Protein AF-A0A3D4FKA0-F1 (afdb_monomer_lite)

pLDDT: mean 74.65, std 8.39, range [54.56, 85.81]

Foldseek 3Di:
DVQLVVLQVVLVVVLVVVLCVPLVVVQVVCCVVPVDDDPVVSVLVSVVSSLVSSLVSNVPRVPDPDPCPPVPDPPPDDPDDPDPPVLVVVLCVVQVDDVPDPVSVVVSCVDPSNVVVVVVCVSCVVVVVSD

Structure (mmCIF, N/CA/C/O backbone):
data_AF-A0A3D4FKA0-F1
#
_entry.id   AF-A0A3D4FKA0-F1
#
loop_
_atom_site.group_PDB
_atom_site.id
_atom_site.type_symbol
_atom_site.label_atom_id
_atom_site.label_alt_id
_atom_site.label_comp_id
_atom_site.label_asym_id
_atom_site.label_entity_id
_atom_site.label_seq_id
_atom_site.pdbx_PDB_ins_code
_atom_site.Cartn_x
_atom_site.Cartn_y
_atom_site.Cartn_z
_atom_site.occupancy
_atom_site.B_iso_or_equiv
_atom_site.auth_seq_id
_atom_site.auth_comp_id
_atom_site.auth_asym_id
_atom_site.auth_atom_id
_atom_site.pdbx_PDB_model_num
ATOM 1 N N . MET A 1 1 ? 1.044 14.674 -13.173 1.00 54.56 1 MET A N 1
ATOM 2 C CA . MET A 1 1 ? 1.222 14.788 -11.704 1.00 54.56 1 MET A CA 1
ATOM 3 C C . MET A 1 1 ? -0.098 14.923 -10.934 1.00 54.56 1 MET A C 1
ATOM 5 O O . MET A 1 1 ? -0.142 14.476 -9.798 1.00 54.56 1 MET A O 1
ATOM 9 N N . SER A 1 2 ? -1.179 15.455 -11.520 1.00 62.56 2 SER A N 1
ATOM 10 C CA . SER A 1 2 ? -2.486 15.622 -10.849 1.00 62.56 2 SER A CA 1
ATOM 11 C C . SER A 1 2 ? -3.182 14.313 -10.440 1.00 62.56 2 SER A C 1
ATOM 13 O O . SER A 1 2 ? -3.781 14.257 -9.373 1.00 62.56 2 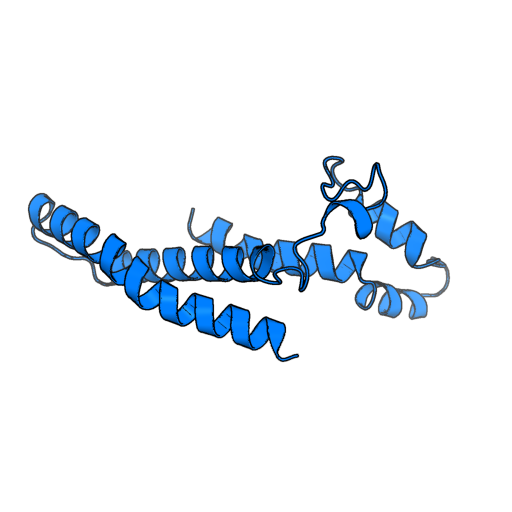SER A O 1
ATOM 15 N N . VAL A 1 3 ? -3.065 13.251 -11.245 1.00 68.44 3 VAL A N 1
ATOM 16 C CA . VAL A 1 3 ? -3.764 11.966 -11.017 1.00 68.44 3 VAL A CA 1
ATOM 17 C C . VAL A 1 3 ? -3.352 11.301 -9.697 1.00 68.44 3 VAL A C 1
ATOM 19 O O . VAL A 1 3 ? -4.197 10.816 -8.945 1.00 68.44 3 VAL A O 1
ATOM 22 N N . TYR A 1 4 ? -2.059 11.339 -9.362 1.00 69.88 4 TYR A N 1
ATOM 23 C CA . TYR A 1 4 ? -1.562 10.790 -8.098 1.00 69.88 4 TYR A CA 1
ATOM 24 C C . TYR A 1 4 ? -2.009 11.627 -6.900 1.00 69.88 4 TYR A C 1
ATOM 26 O O . TYR A 1 4 ? -2.437 11.074 -5.893 1.00 69.88 4 TYR A O 1
ATOM 34 N N . PHE A 1 5 ? -1.987 12.957 -7.021 1.00 75.00 5 PHE A N 1
ATOM 35 C CA . PHE A 1 5 ? -2.461 13.850 -5.962 1.00 75.00 5 PHE A CA 1
ATOM 36 C C . PHE A 1 5 ? -3.953 13.639 -5.667 1.00 75.00 5 PHE A C 1
ATOM 38 O O . PHE A 1 5 ? -4.355 13.550 -4.509 1.00 75.00 5 PHE A O 1
ATOM 45 N N . GLN A 1 6 ? -4.763 13.468 -6.713 1.00 76.69 6 GLN A N 1
ATOM 46 C CA . GLN A 1 6 ? -6.182 13.146 -6.590 1.00 76.69 6 GLN A CA 1
ATOM 47 C C . GLN A 1 6 ? -6.406 11.783 -5.917 1.00 76.69 6 GLN A C 1
ATOM 49 O O . GLN A 1 6 ? -7.289 11.658 -5.068 1.00 76.69 6 GLN A O 1
ATOM 54 N N . SER A 1 7 ? -5.581 10.782 -6.231 1.00 77.44 7 SER A N 1
ATOM 55 C CA . SER A 1 7 ? -5.646 9.455 -5.598 1.00 77.44 7 SER A CA 1
ATOM 56 C C . SER A 1 7 ? -5.299 9.512 -4.105 1.00 77.44 7 SER A C 1
ATOM 58 O O . SER A 1 7 ? -5.994 8.924 -3.283 1.00 77.44 7 SER A O 1
ATOM 60 N N . ILE A 1 8 ? -4.276 10.285 -3.726 1.00 75.75 8 ILE A N 1
ATOM 61 C CA . ILE A 1 8 ? -3.894 10.474 -2.317 1.00 75.75 8 ILE A CA 1
ATOM 62 C C . ILE A 1 8 ? -4.990 11.229 -1.552 1.00 75.75 8 ILE A C 1
ATOM 64 O O . ILE A 1 8 ? -5.354 10.839 -0.444 1.00 75.75 8 ILE A O 1
ATOM 68 N N . PHE A 1 9 ? -5.553 12.285 -2.143 1.00 81.31 9 PHE A N 1
ATOM 69 C CA . PHE A 1 9 ? -6.603 13.074 -1.500 1.00 81.31 9 PHE A CA 1
ATOM 70 C C . PHE A 1 9 ? -7.894 12.270 -1.298 1.00 81.31 9 PHE A C 1
ATOM 72 O O . PHE A 1 9 ? -8.489 12.296 -0.221 1.00 81.31 9 PHE A O 1
ATOM 79 N N . THR A 1 10 ? -8.315 11.517 -2.316 1.00 81.56 10 THR A N 1
ATOM 80 C CA . THR A 1 10 ? -9.487 10.632 -2.219 1.00 81.56 10 THR A CA 1
ATOM 81 C C . THR A 1 10 ? -9.266 9.513 -1.203 1.00 81.56 10 THR A C 1
ATOM 83 O O . THR A 1 10 ? -10.170 9.236 -0.410 1.00 81.56 10 THR A O 1
ATOM 86 N N . ALA A 1 11 ? -8.061 8.939 -1.133 1.00 79.25 11 ALA A N 1
ATOM 87 C CA . ALA A 1 11 ? -7.694 7.995 -0.080 1.00 79.25 11 ALA A CA 1
ATOM 88 C C . ALA A 1 11 ? -7.801 8.625 1.316 1.00 79.25 11 ALA A C 1
ATOM 90 O O . ALA A 1 11 ? -8.377 8.022 2.216 1.00 79.25 11 ALA A O 1
ATOM 91 N N . PHE A 1 12 ? -7.320 9.857 1.497 1.00 80.69 12 PHE A N 1
ATOM 92 C CA . PHE A 1 12 ? -7.400 10.561 2.779 1.00 80.69 12 PHE A CA 1
ATOM 93 C C . PHE A 1 12 ? -8.848 10.864 3.200 1.00 80.69 12 PHE A C 1
ATOM 95 O O . PHE A 1 12 ? -9.234 10.608 4.341 1.00 80.69 12 PHE A O 1
ATOM 102 N N . ALA A 1 13 ? -9.678 11.357 2.277 1.00 84.88 13 ALA A N 1
ATOM 103 C CA . ALA A 1 13 ? -11.082 11.662 2.551 1.00 84.88 13 ALA A CA 1
ATOM 104 C C . ALA A 1 13 ? -11.897 10.400 2.886 1.00 84.88 13 ALA A C 1
ATOM 106 O O . ALA A 1 13 ? -12.664 10.382 3.849 1.00 84.88 13 ALA A O 1
ATOM 107 N N . THR A 1 14 ? -11.709 9.322 2.121 1.00 82.06 14 THR A N 1
ATOM 108 C CA . THR A 1 14 ? -12.397 8.043 2.372 1.00 82.06 14 THR A CA 1
ATOM 109 C C . THR A 1 14 ? -11.877 7.349 3.626 1.00 82.06 14 THR A C 1
ATOM 111 O O . THR A 1 14 ? -12.654 6.714 4.341 1.00 82.06 14 THR A O 1
ATOM 114 N N . PHE A 1 15 ? -10.598 7.534 3.953 1.00 81.69 15 PHE A N 1
ATOM 115 C CA . PHE A 1 15 ? -10.016 7.066 5.199 1.00 81.69 15 PHE A CA 1
ATOM 116 C C . PHE A 1 15 ? -10.692 7.671 6.425 1.00 81.69 15 PHE A C 1
ATOM 118 O O . PHE A 1 15 ? -11.031 6.915 7.324 1.00 81.69 15 PHE A O 1
ATOM 125 N N . LEU A 1 16 ? -10.950 8.980 6.470 1.00 81.50 16 LEU A N 1
ATOM 126 C CA . LEU A 1 16 ? -11.647 9.595 7.612 1.00 81.50 16 LEU A CA 1
ATOM 127 C C . LEU A 1 16 ? -12.980 8.891 7.923 1.00 81.50 16 LEU A C 1
ATOM 129 O O . LEU A 1 16 ? -13.289 8.625 9.085 1.00 81.50 16 LEU A O 1
ATOM 133 N N . VAL A 1 17 ? -13.736 8.527 6.884 1.00 84.12 17 VAL A N 1
ATOM 134 C CA . VAL A 1 17 ? -15.022 7.827 7.021 1.00 84.12 17 VAL A CA 1
ATOM 135 C C . VAL A 1 17 ? -14.825 6.369 7.445 1.00 84.12 17 VAL A C 1
ATOM 137 O O . VAL A 1 17 ? -15.427 5.922 8.422 1.00 84.12 17 VAL A O 1
ATOM 140 N N . LEU A 1 18 ? -13.971 5.623 6.739 1.00 80.25 18 LEU A N 1
ATOM 141 C CA . LEU A 1 18 ? -13.737 4.199 7.003 1.00 80.25 18 LEU A CA 1
ATOM 142 C C . LEU A 1 18 ? -13.054 3.962 8.346 1.00 80.25 18 LEU A C 1
ATOM 144 O O . LEU A 1 18 ? -13.392 3.016 9.055 1.00 80.25 18 LEU A O 1
ATOM 148 N N . ALA A 1 19 ? -12.123 4.829 8.722 1.00 76.25 19 ALA A N 1
ATOM 149 C CA . ALA A 1 19 ? -11.457 4.758 10.003 1.00 76.25 19 ALA A CA 1
ATOM 150 C C . ALA A 1 19 ? -12.455 5.007 11.128 1.00 76.25 19 ALA A C 1
ATOM 152 O O . ALA A 1 19 ? -12.472 4.242 12.085 1.00 76.25 19 ALA A O 1
ATOM 153 N N 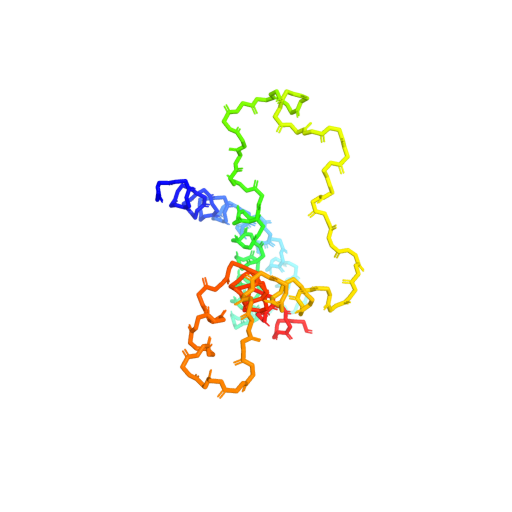. PHE A 1 20 ? -13.357 5.983 11.014 1.00 79.62 20 PHE A N 1
ATOM 154 C CA . PHE A 1 20 ? -14.410 6.132 12.015 1.00 79.62 20 PHE A CA 1
ATOM 155 C C . PHE A 1 20 ? -15.311 4.886 12.069 1.00 79.62 20 PHE A C 1
ATOM 157 O O . PHE A 1 20 ? -15.528 4.325 13.142 1.00 79.62 20 PHE A O 1
ATOM 164 N N . ALA A 1 21 ? -15.745 4.383 10.911 1.00 84.56 21 ALA A N 1
ATOM 165 C CA . ALA A 1 21 ? -16.627 3.221 10.816 1.00 84.56 21 ALA A CA 1
ATOM 166 C C . ALA A 1 21 ? -16.013 1.918 11.364 1.00 84.56 21 ALA A C 1
ATOM 168 O O . ALA A 1 21 ? -16.738 1.115 11.943 1.00 84.56 21 ALA A O 1
ATOM 169 N N . LEU A 1 22 ? -14.703 1.698 11.209 1.00 78.88 22 LEU A N 1
ATOM 170 C CA . LEU A 1 22 ? -14.010 0.487 11.671 1.00 78.88 22 LEU A CA 1
ATOM 171 C C . LEU A 1 22 ? -13.451 0.624 13.092 1.00 78.88 22 LEU A C 1
ATOM 173 O O . LEU A 1 22 ? -13.526 -0.316 13.885 1.00 78.88 22 LEU A O 1
ATOM 177 N N . THR A 1 23 ? -12.910 1.792 13.442 1.00 77.75 23 THR A N 1
ATOM 178 C CA . THR A 1 23 ? -12.241 1.993 14.738 1.00 77.75 23 THR A CA 1
ATOM 179 C C . THR A 1 23 ? -13.257 2.121 15.871 1.00 77.75 23 THR A C 1
ATOM 181 O O . THR A 1 23 ? -13.016 1.606 16.960 1.00 77.75 23 THR A O 1
ATOM 184 N N . VAL A 1 24 ? -14.417 2.746 15.633 1.00 82.19 24 VAL A N 1
ATOM 185 C CA . VAL A 1 24 ? -15.477 2.905 16.647 1.00 82.19 24 VAL A CA 1
ATOM 186 C C . VAL A 1 24 ? -16.016 1.561 17.161 1.00 82.19 24 VAL A C 1
ATOM 188 O O . VAL A 1 24 ? -15.954 1.345 18.372 1.00 82.19 24 VAL A O 1
ATOM 191 N N . PRO A 1 25 ? -16.499 0.621 16.323 1.00 83.12 25 PRO A N 1
ATOM 192 C CA . PRO A 1 25 ? -16.994 -0.663 16.818 1.00 83.12 25 PRO A CA 1
ATOM 193 C C . PRO A 1 25 ? -15.889 -1.491 17.479 1.00 83.12 25 PRO A C 1
ATOM 195 O O . PRO A 1 25 ? -16.146 -2.142 18.493 1.00 83.12 25 PRO A O 1
ATOM 198 N N . PHE A 1 26 ? -14.652 -1.421 16.973 1.00 79.38 26 PHE A N 1
ATOM 199 C CA . PHE A 1 26 ? -13.507 -2.089 17.590 1.00 79.38 26 PHE A CA 1
ATOM 200 C C . PHE A 1 26 ? -13.220 -1.546 18.997 1.00 79.38 26 PHE A C 1
ATOM 202 O O . PHE A 1 26 ? -13.079 -2.319 19.945 1.00 79.38 26 PHE A O 1
ATOM 209 N N . LEU A 1 27 ? -13.199 -0.221 19.162 1.00 79.31 27 LEU A N 1
ATOM 210 C CA . LEU A 1 27 ? -13.019 0.429 20.461 1.00 79.31 27 LEU A CA 1
ATOM 211 C C . LEU A 1 27 ? -14.163 0.112 21.426 1.00 79.31 27 LEU A C 1
ATOM 213 O O . LEU A 1 27 ? -13.900 -0.162 22.595 1.00 79.31 27 LEU A O 1
ATOM 217 N N . ILE A 1 28 ? -15.412 0.094 20.948 1.00 84.25 28 ILE A N 1
ATOM 218 C CA . ILE A 1 28 ? -16.579 -0.285 21.757 1.00 84.25 28 ILE A CA 1
ATOM 219 C C . ILE A 1 28 ? -16.448 -1.733 22.240 1.00 84.25 28 ILE A C 1
ATOM 221 O O . ILE A 1 28 ? -16.662 -2.006 23.422 1.00 84.25 28 ILE A O 1
ATOM 225 N N . TYR A 1 29 ? -16.073 -2.662 21.357 1.00 82.75 29 TYR A N 1
ATOM 226 C CA . TYR A 1 29 ? -15.862 -4.063 21.720 1.00 82.75 29 TYR A CA 1
ATOM 227 C C . TYR A 1 29 ? -14.721 -4.220 22.736 1.00 82.75 29 TYR A C 1
ATOM 229 O O . TYR A 1 29 ? -14.889 -4.883 23.762 1.00 82.75 29 TYR A O 1
ATOM 237 N N . GLN A 1 30 ? -13.584 -3.562 22.490 1.00 80.38 30 GLN A N 1
ATOM 238 C CA . GLN A 1 30 ? -12.423 -3.562 23.381 1.00 80.38 30 GLN A CA 1
ATOM 239 C C . GLN A 1 30 ? -12.792 -3.022 24.770 1.00 80.38 30 GLN A C 1
ATOM 241 O O . GLN A 1 30 ? -12.447 -3.630 25.784 1.00 80.38 30 GLN A O 1
ATOM 246 N N . TYR A 1 31 ? -13.533 -1.913 24.813 1.00 83.38 31 TYR A N 1
ATOM 247 C CA . TYR A 1 31 ? -13.984 -1.290 26.050 1.00 83.38 31 TYR A CA 1
ATOM 248 C C . TYR A 1 31 ? -14.955 -2.191 26.813 1.00 83.38 31 TYR A C 1
ATOM 250 O O . TYR A 1 31 ? -14.752 -2.425 27.998 1.00 83.38 31 TYR A O 1
ATOM 258 N N . ARG A 1 32 ? -15.949 -2.785 26.140 1.00 85.00 32 ARG A N 1
ATOM 259 C CA . ARG A 1 32 ? -16.908 -3.701 26.784 1.00 85.00 32 ARG A CA 1
ATOM 260 C C . ARG A 1 32 ? -16.254 -4.960 27.345 1.00 85.00 32 ARG A C 1
ATOM 262 O O . ARG A 1 32 ? -16.712 -5.478 28.357 1.00 85.00 32 ARG A O 1
ATOM 269 N N . LYS A 1 33 ? -15.217 -5.472 26.682 1.00 82.00 33 LYS A N 1
ATOM 270 C CA . LYS A 1 33 ? -14.560 -6.722 27.079 1.00 82.00 33 LYS A CA 1
ATOM 271 C C . LYS A 1 33 ? -13.488 -6.530 28.151 1.00 82.00 33 LYS A C 1
ATOM 273 O O . LYS A 1 33 ? -13.340 -7.390 29.011 1.00 82.00 33 LYS A O 1
ATOM 278 N N . TYR A 1 34 ? -12.730 -5.438 28.085 1.00 79.06 34 TYR A N 1
ATOM 279 C CA . TYR A 1 34 ? -11.543 -5.236 28.922 1.00 79.06 34 TYR A CA 1
ATOM 280 C C . TYR A 1 34 ? -11.651 -4.032 29.870 1.00 79.06 34 TYR A C 1
ATOM 282 O O . TYR A 1 34 ? -10.716 -3.799 30.630 1.00 79.06 34 TYR A O 1
ATOM 290 N N . ASN A 1 35 ? -12.741 -3.247 29.818 1.00 79.75 35 ASN A N 1
ATOM 291 C CA . ASN A 1 35 ? -12.940 -1.981 30.552 1.00 79.75 35 ASN A CA 1
ATOM 292 C C . ASN A 1 35 ? -11.786 -0.966 30.407 1.00 79.75 35 ASN A C 1
ATOM 294 O O . ASN A 1 35 ? -11.692 0.007 31.152 1.00 79.75 35 ASN A O 1
ATOM 298 N N . TYR A 1 36 ? -10.910 -1.174 29.423 1.00 79.12 36 TYR A N 1
ATOM 299 C CA . TYR A 1 36 ? -9.716 -0.380 29.190 1.00 79.12 36 TYR A CA 1
ATOM 300 C C . TYR A 1 36 ? -9.457 -0.245 27.692 1.00 79.12 36 TYR A C 1
ATOM 302 O O . TYR A 1 36 ? -9.489 -1.222 26.938 1.00 79.12 36 TYR A O 1
ATOM 310 N N . ILE A 1 37 ? -9.159 0.981 27.267 1.00 74.62 37 ILE A N 1
ATOM 311 C CA . ILE A 1 37 ? -8.751 1.286 25.898 1.00 74.62 37 ILE A CA 1
ATOM 312 C C . ILE A 1 37 ? -7.254 1.568 25.912 1.00 74.62 37 ILE A C 1
ATOM 314 O O . ILE A 1 37 ? -6.801 2.598 26.413 1.00 74.62 37 ILE A O 1
ATOM 318 N N . ASN A 1 38 ? -6.479 0.667 25.310 1.00 79.50 38 ASN A N 1
ATOM 319 C CA . ASN A 1 38 ? -5.069 0.924 25.067 1.00 79.50 38 ASN A CA 1
ATOM 320 C C . ASN A 1 38 ? -4.925 1.867 23.861 1.00 79.50 38 ASN A C 1
ATOM 322 O O . ASN A 1 38 ? -5.080 1.444 22.712 1.00 79.50 38 ASN A O 1
ATOM 326 N N . LYS A 1 39 ? -4.599 3.137 24.132 1.00 79.25 39 LYS A N 1
ATOM 327 C CA . LYS A 1 39 ? -4.402 4.178 23.109 1.00 79.25 39 LYS A CA 1
ATOM 328 C C . LYS A 1 39 ? -3.335 3.793 22.077 1.00 79.25 39 LYS A C 1
ATOM 330 O O . LYS A 1 39 ? -3.525 4.062 20.897 1.00 79.25 39 LYS A O 1
ATOM 335 N N . PHE A 1 40 ? -2.262 3.117 22.496 1.00 81.81 40 PHE A N 1
ATOM 336 C CA . PHE A 1 40 ? -1.203 2.659 21.589 1.00 81.81 40 PHE A CA 1
ATOM 337 C C . PHE A 1 40 ? -1.713 1.605 20.606 1.00 81.81 40 PHE A C 1
ATOM 339 O O . PHE A 1 40 ? -1.476 1.709 19.407 1.00 81.81 40 PHE A O 1
ATOM 346 N N . ARG A 1 41 ? -2.464 0.613 21.097 1.00 79.25 41 ARG A N 1
ATOM 347 C CA . ARG A 1 41 ? -3.003 -0.459 20.246 1.00 79.25 41 ARG A CA 1
ATOM 348 C C . ARG A 1 41 ? -4.040 0.070 19.255 1.00 79.25 41 ARG A C 1
ATOM 350 O O . ARG A 1 41 ? -4.065 -0.364 18.109 1.00 79.25 41 ARG A O 1
ATOM 357 N N . ALA A 1 42 ? -4.855 1.033 19.688 1.00 80.69 42 ALA A N 1
ATOM 358 C CA . ALA A 1 42 ? -5.799 1.725 18.818 1.00 80.69 42 ALA A CA 1
ATOM 359 C C . ALA A 1 42 ? -5.084 2.540 17.726 1.00 80.69 42 ALA A C 1
ATOM 361 O O . ALA A 1 42 ? -5.492 2.485 16.571 1.00 80.69 42 ALA A O 1
ATOM 362 N N . LEU A 1 43 ? -3.996 3.241 18.070 1.00 82.62 43 LEU A N 1
ATOM 363 C CA . LEU A 1 43 ? -3.207 4.022 17.113 1.00 82.62 43 LEU A CA 1
ATOM 364 C C . LEU A 1 43 ? -2.536 3.129 16.061 1.00 82.62 43 LEU A C 1
ATOM 366 O O . LEU A 1 43 ? -2.620 3.445 14.880 1.00 82.62 43 LEU A O 1
ATOM 370 N N . ILE A 1 44 ? -1.942 2.002 16.468 1.00 84.56 44 ILE A N 1
ATOM 371 C CA . ILE A 1 44 ? -1.328 1.022 15.551 1.00 84.56 44 ILE A CA 1
ATOM 372 C C . ILE A 1 44 ? -2.366 0.461 14.570 1.00 84.56 44 ILE A C 1
ATOM 374 O O . ILE A 1 44 ? -2.110 0.363 13.373 1.00 84.56 44 ILE A O 1
ATOM 378 N N . LEU A 1 45 ? -3.560 0.113 15.058 1.00 80.12 45 LEU A N 1
ATOM 379 C CA . LEU A 1 45 ? -4.631 -0.404 14.204 1.00 80.12 45 LEU A CA 1
ATOM 380 C C . LEU A 1 45 ? -5.134 0.676 13.233 1.00 80.12 45 LEU A C 1
ATOM 382 O O . LEU A 1 45 ? -5.360 0.404 12.056 1.00 80.12 45 LEU A O 1
ATOM 386 N N . TYR A 1 46 ? -5.247 1.916 13.709 1.00 79.81 46 TYR A N 1
ATOM 387 C CA . TYR A 1 46 ? -5.629 3.066 12.894 1.00 79.81 46 TYR A CA 1
ATOM 388 C C . TYR A 1 46 ? -4.608 3.355 11.784 1.00 79.81 46 TYR A C 1
ATOM 390 O O . TYR A 1 46 ? -4.989 3.541 10.626 1.00 79.81 46 TYR A O 1
ATOM 398 N N . SER A 1 47 ? -3.310 3.342 12.104 1.00 83.12 47 SER A N 1
ATOM 399 C CA . SER A 1 47 ? -2.243 3.551 11.120 1.00 83.12 47 SER A CA 1
ATOM 400 C C . SER A 1 47 ? -2.140 2.397 10.122 1.00 83.12 47 SER A C 1
ATOM 402 O O . SER A 1 47 ? -1.875 2.639 8.944 1.00 83.12 47 SER A O 1
ATOM 404 N N . PHE A 1 48 ? -2.410 1.164 10.553 1.00 83.94 48 PHE A N 1
ATOM 405 C CA . PHE A 1 48 ? -2.481 0.004 9.667 1.00 83.94 48 PHE A CA 1
ATOM 406 C C . PHE A 1 48 ? -3.626 0.116 8.650 1.00 83.94 48 PHE A C 1
ATOM 408 O O . PHE A 1 48 ? -3.397 -0.025 7.449 1.00 83.94 48 PHE A O 1
ATOM 415 N N . LEU A 1 49 ? -4.842 0.444 9.106 1.00 82.25 49 LEU A N 1
ATOM 416 C CA . LEU A 1 49 ? -5.997 0.646 8.221 1.00 82.25 49 LEU A CA 1
ATOM 417 C C . LEU A 1 49 ? -5.758 1.774 7.212 1.00 82.25 49 LEU A C 1
ATOM 419 O O . LEU A 1 49 ? -6.094 1.629 6.034 1.00 82.25 49 LEU A O 1
ATOM 423 N N . TYR A 1 50 ? -5.151 2.878 7.661 1.00 81.44 50 TYR A N 1
ATOM 424 C CA . TYR A 1 50 ? -4.750 3.974 6.780 1.00 81.44 50 TYR A CA 1
ATOM 425 C C . TYR A 1 50 ? -3.811 3.496 5.678 1.00 81.44 50 TYR A C 1
ATOM 427 O O . TYR A 1 50 ? -4.054 3.737 4.496 1.00 81.44 50 TYR A O 1
ATOM 435 N N . TYR A 1 51 ? -2.752 2.789 6.070 1.00 84.25 51 TYR A N 1
ATOM 436 C CA . TYR A 1 51 ? -1.750 2.270 5.154 1.00 84.25 51 TYR A CA 1
ATOM 437 C C . TYR A 1 51 ? -2.373 1.338 4.099 1.00 84.25 51 TYR A C 1
ATOM 439 O O . TYR A 1 51 ? -2.121 1.525 2.907 1.00 84.25 51 TYR A O 1
ATOM 447 N N . CYS A 1 52 ? -3.245 0.404 4.499 1.00 82.44 52 CYS A N 1
ATOM 448 C CA . CYS A 1 52 ? -3.930 -0.493 3.563 1.00 82.44 52 CYS A CA 1
ATOM 449 C C . CYS A 1 52 ? -4.791 0.267 2.546 1.00 82.44 52 CYS A C 1
ATOM 451 O O . CYS A 1 52 ? -4.781 -0.070 1.362 1.00 82.44 52 CYS A O 1
ATOM 453 N N . LEU A 1 53 ? -5.508 1.307 2.983 1.00 82.06 53 LEU A N 1
ATOM 454 C CA . LEU A 1 53 ? -6.313 2.144 2.092 1.00 82.06 53 LEU A CA 1
ATOM 455 C C . LEU A 1 53 ? -5.445 2.907 1.094 1.00 82.06 53 LEU A C 1
ATOM 457 O O . LEU A 1 53 ? -5.712 2.858 -0.104 1.00 82.06 53 LEU A O 1
ATOM 461 N N . VAL A 1 54 ? -4.391 3.576 1.562 1.00 81.75 54 VAL A N 1
ATOM 462 C CA . VAL A 1 54 ? -3.481 4.326 0.683 1.00 81.75 54 VAL A CA 1
ATOM 463 C C . VAL A 1 54 ? -2.832 3.402 -0.348 1.00 81.75 54 VAL A C 1
ATOM 465 O O . VAL A 1 54 ? -2.825 3.733 -1.533 1.00 81.75 54 VAL A O 1
ATOM 468 N N . ALA A 1 55 ? -2.350 2.230 0.074 1.00 82.81 55 ALA A N 1
ATOM 469 C CA . ALA A 1 55 ? -1.791 1.225 -0.825 1.00 82.81 55 ALA A CA 1
ATOM 470 C C . ALA A 1 55 ? -2.808 0.776 -1.889 1.00 82.81 55 ALA A C 1
ATOM 472 O O . ALA A 1 55 ? -2.489 0.744 -3.078 1.00 82.81 55 ALA A O 1
ATOM 473 N N . PHE A 1 56 ? -4.047 0.491 -1.479 1.00 82.00 56 PHE A N 1
ATOM 474 C CA . PHE A 1 56 ? -5.127 0.092 -2.380 1.00 82.00 56 PHE A CA 1
ATOM 475 C C . PHE A 1 56 ? -5.443 1.176 -3.423 1.00 82.00 56 PHE A C 1
ATOM 477 O O . PHE A 1 56 ? -5.472 0.893 -4.621 1.00 82.00 56 PHE A O 1
ATOM 484 N N . TYR A 1 57 ? -5.624 2.428 -2.993 1.00 77.19 57 TYR A N 1
ATOM 485 C CA . TYR A 1 57 ? -5.926 3.546 -3.892 1.00 77.19 57 TYR A CA 1
ATOM 486 C C . TYR A 1 57 ? -4.779 3.872 -4.852 1.00 77.19 57 TYR A C 1
ATOM 488 O O . TYR A 1 57 ? -5.039 4.199 -6.007 1.00 77.19 57 TYR A O 1
ATOM 496 N N . LEU A 1 58 ? -3.523 3.760 -4.416 1.00 77.25 58 LEU A N 1
ATOM 497 C CA . LEU A 1 58 ? -2.365 4.005 -5.281 1.00 77.25 58 LEU A CA 1
ATOM 498 C C . LEU A 1 58 ? -2.323 2.999 -6.443 1.00 77.25 58 LEU A C 1
ATOM 500 O O . LEU A 1 58 ? -2.037 3.378 -7.577 1.00 77.25 58 LEU A O 1
ATOM 504 N N . ILE A 1 59 ? -2.664 1.738 -6.173 1.00 75.44 59 ILE A N 1
ATOM 505 C CA . ILE A 1 59 ? -2.638 0.664 -7.172 1.00 75.44 59 ILE A CA 1
ATOM 506 C C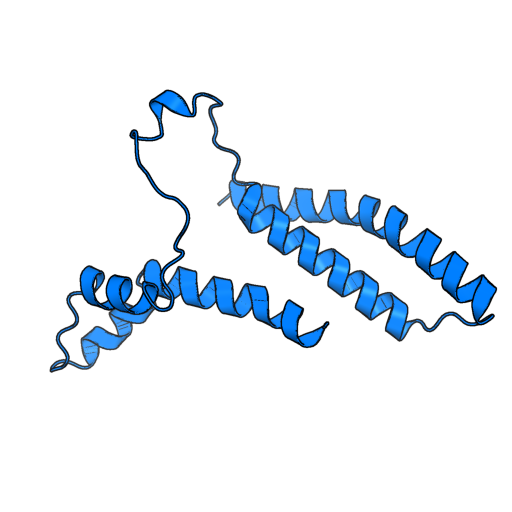 . ILE A 1 59 ? -3.865 0.718 -8.096 1.00 75.44 59 ILE A C 1
ATOM 508 O O . ILE A 1 59 ? -3.734 0.498 -9.298 1.00 75.44 59 ILE A O 1
ATOM 512 N N . ILE A 1 60 ? -5.057 0.996 -7.557 1.00 73.00 60 ILE A N 1
ATOM 513 C CA . ILE A 1 60 ? -6.330 0.813 -8.282 1.00 73.00 60 ILE A CA 1
ATOM 514 C C . ILE A 1 60 ? -6.887 2.110 -8.871 1.00 73.00 60 ILE A C 1
ATOM 516 O O . ILE A 1 60 ? -7.553 2.072 -9.906 1.00 73.00 60 ILE A O 1
ATOM 520 N N . LEU A 1 61 ? -6.635 3.260 -8.242 1.00 67.12 61 LEU A N 1
ATOM 521 C CA . LEU A 1 61 ? -7.312 4.509 -8.588 1.00 67.12 61 LEU A CA 1
ATOM 522 C C . LEU A 1 61 ? -6.694 5.382 -9.699 1.00 67.12 61 LEU A C 1
ATOM 524 O O . LEU A 1 61 ? -7.295 6.424 -9.984 1.00 67.12 61 LEU A O 1
ATOM 528 N N . PRO A 1 62 ? -5.617 5.033 -10.434 1.00 64.69 62 PRO A N 1
ATOM 529 C CA . PRO A 1 62 ? -5.473 5.606 -11.766 1.00 64.69 62 PRO A CA 1
ATOM 530 C C . PRO A 1 62 ? -6.537 4.972 -12.674 1.00 64.69 62 PRO A C 1
ATOM 532 O O . PRO A 1 62 ? -6.262 4.073 -13.468 1.00 64.69 62 PRO A O 1
ATOM 535 N N . LEU A 1 63 ? -7.784 5.427 -12.520 1.00 63.84 63 LEU A N 1
ATOM 536 C CA . LEU A 1 63 ? -8.901 4.988 -13.340 1.00 63.84 63 LEU A CA 1
ATOM 537 C C . LEU A 1 63 ? -8.598 5.351 -14.799 1.00 63.84 63 LEU A C 1
ATOM 539 O O . LEU A 1 63 ? -8.198 6.491 -15.072 1.00 63.84 63 LEU A O 1
ATOM 543 N N . PRO A 1 64 ? -8.776 4.413 -15.746 1.00 65.31 64 PRO A N 1
ATOM 544 C CA . PRO A 1 64 ? -8.607 4.727 -17.151 1.00 65.31 64 PRO A CA 1
ATOM 545 C C . PRO A 1 64 ? -9.601 5.835 -17.543 1.00 65.31 64 PRO A C 1
ATOM 547 O O . PRO A 1 64 ? -10.751 5.817 -17.100 1.00 65.31 64 PRO A O 1
ATOM 550 N N . PRO A 1 65 ? -9.185 6.809 -18.374 1.00 65.44 65 PRO A N 1
ATOM 551 C CA . PRO A 1 65 ? -10.027 7.948 -18.752 1.00 65.44 65 PRO A CA 1
ATOM 552 C C . PRO A 1 65 ? -11.251 7.538 -19.580 1.00 65.44 65 PRO A C 1
ATOM 554 O O . PRO A 1 65 ? -12.196 8.310 -19.719 1.00 65.44 65 PRO A O 1
ATOM 557 N N . THR A 1 66 ? -11.241 6.328 -20.138 1.00 65.50 66 THR A N 1
ATOM 558 C CA . THR A 1 66 ? -12.321 5.772 -20.948 1.00 65.50 66 THR A CA 1
ATOM 559 C C . THR A 1 66 ? -12.713 4.397 -20.416 1.00 65.50 66 THR A C 1
ATOM 561 O O . THR A 1 66 ? -11.895 3.656 -19.871 1.00 65.50 66 THR A O 1
ATOM 564 N N . ARG A 1 67 ? -13.998 4.055 -20.556 1.00 63.25 67 ARG A N 1
ATOM 565 C CA . ARG A 1 67 ? -14.553 2.755 -20.137 1.00 63.25 67 ARG A CA 1
ATOM 566 C C . ARG A 1 67 ? -14.376 1.669 -21.206 1.00 63.25 67 ARG A C 1
ATOM 568 O O . ARG A 1 67 ? -14.684 0.507 -20.944 1.00 63.25 67 ARG A O 1
ATOM 575 N N . ASP A 1 68 ? -13.848 2.039 -22.373 1.00 64.62 68 ASP A N 1
ATOM 576 C CA . ASP A 1 68 ? -13.651 1.165 -23.527 1.00 64.62 68 ASP A CA 1
ATOM 577 C C . ASP A 1 68 ? -12.393 0.311 -23.351 1.00 64.62 68 ASP A C 1
ATOM 579 O O . ASP A 1 68 ? -11.334 0.534 -23.932 1.00 64.62 68 ASP A O 1
ATOM 583 N N . THR A 1 69 ? -12.506 -0.708 -22.511 1.00 60.16 69 THR A N 1
ATOM 584 C CA . THR A 1 69 ? -11.423 -1.661 -22.234 1.00 60.16 69 THR A CA 1
ATOM 585 C C . THR A 1 69 ? -11.064 -2.509 -23.458 1.00 60.16 69 THR A C 1
ATOM 587 O O . THR A 1 69 ? -9.905 -2.888 -23.616 1.00 60.16 69 THR A O 1
ATOM 590 N N . CYS A 1 70 ? -12.016 -2.758 -24.363 1.00 61.19 70 CYS A N 1
ATOM 591 C CA . CYS A 1 70 ? -11.813 -3.604 -25.544 1.00 61.19 70 CYS A CA 1
ATOM 592 C C . CYS A 1 70 ? -11.017 -2.938 -26.679 1.00 61.19 70 CYS A C 1
ATOM 594 O O . CYS A 1 70 ? -10.410 -3.650 -27.472 1.00 61.19 70 CYS A O 1
ATOM 596 N N . SER A 1 71 ? -11.001 -1.604 -26.778 1.00 61.59 71 SER A N 1
ATOM 597 C CA . SER A 1 71 ? -10.251 -0.885 -27.823 1.00 61.59 71 SER A CA 1
ATOM 598 C C . SER A 1 71 ? -8.819 -0.542 -27.399 1.00 61.59 71 SER A C 1
ATOM 600 O O . SER A 1 71 ? -7.940 -0.411 -28.248 1.00 61.59 71 SER A O 1
ATOM 602 N N . TRP A 1 72 ? -8.565 -0.438 -26.090 1.00 57.38 72 TRP A N 1
ATOM 603 C CA . TRP A 1 72 ? -7.268 -0.049 -25.522 1.00 57.38 72 TRP A CA 1
ATOM 604 C C . TRP A 1 72 ? -6.359 -1.223 -25.140 1.00 57.38 72 TRP A C 1
ATOM 606 O O . TRP A 1 72 ? -5.144 -1.047 -25.002 1.00 57.38 72 TRP A O 1
ATOM 616 N N . ILE A 1 73 ? -6.919 -2.418 -24.943 1.00 60.66 73 ILE A N 1
ATOM 617 C CA . ILE A 1 73 ? -6.183 -3.596 -24.477 1.00 60.66 73 ILE A CA 1
ATOM 618 C C . ILE A 1 73 ? -6.087 -4.595 -25.636 1.00 60.66 73 ILE A C 1
ATOM 620 O O . ILE A 1 73 ? -7.096 -5.192 -26.005 1.00 60.66 73 ILE A O 1
ATOM 624 N N . PRO A 1 74 ? -4.889 -4.812 -26.215 1.00 62.34 74 PRO A N 1
ATOM 625 C CA . PRO A 1 74 ? -4.680 -5.866 -27.199 1.00 62.34 74 PRO A CA 1
ATOM 626 C C . PRO A 1 74 ? -5.093 -7.217 -26.611 1.00 62.34 74 PRO A C 1
ATOM 628 O O . PRO A 1 74 ? -4.751 -7.520 -25.462 1.00 62.34 74 PRO A O 1
ATOM 631 N N . ALA A 1 75 ? -5.799 -8.030 -27.397 1.00 55.03 75 ALA A N 1
ATOM 632 C CA . ALA A 1 75 ? -6.179 -9.380 -26.999 1.00 55.03 75 ALA A CA 1
ATOM 633 C C . ALA A 1 75 ? -4.927 -10.162 -26.555 1.00 55.03 75 ALA A C 1
ATOM 635 O O . ALA A 1 75 ? -4.014 -10.383 -27.347 1.00 55.03 75 ALA A O 1
ATOM 636 N N . GLY A 1 76 ? -4.864 -10.526 -25.269 1.00 63.28 76 GLY A N 1
ATOM 637 C CA . GLY A 1 76 ? -3.753 -11.287 -24.685 1.00 63.28 76 GLY A CA 1
ATOM 638 C C . GLY A 1 76 ? -2.753 -10.505 -23.821 1.00 63.28 76 GLY A C 1
ATOM 639 O O . GLY A 1 76 ? -1.794 -11.110 -23.345 1.00 63.28 76 GLY A O 1
ATOM 640 N N . ARG A 1 77 ? -2.942 -9.200 -23.559 1.00 61.78 77 ARG A N 1
ATOM 641 C CA . ARG A 1 77 ? -2.069 -8.472 -22.614 1.00 61.78 77 ARG A CA 1
ATOM 642 C C . ARG A 1 77 ? -2.287 -8.972 -21.177 1.00 61.78 77 ARG A C 1
ATOM 644 O O . ARG A 1 77 ? -3.327 -8.720 -20.573 1.00 61.78 77 ARG A O 1
ATOM 651 N N . GLN A 1 78 ? -1.293 -9.666 -20.627 1.00 62.94 78 GLN A N 1
ATOM 652 C CA . GLN A 1 78 ? -1.285 -10.127 -19.237 1.00 62.94 78 GLN A CA 1
ATOM 653 C C . GLN A 1 78 ? -0.720 -9.030 -18.327 1.00 62.94 78 GLN A C 1
ATOM 655 O O . GLN A 1 78 ? 0.415 -8.597 -18.498 1.00 62.94 78 GLN A O 1
ATOM 660 N N . PHE A 1 79 ? -1.520 -8.572 -17.362 1.00 67.19 79 PHE A N 1
ATOM 661 C CA . PHE A 1 79 ? -1.115 -7.569 -16.363 1.00 67.19 79 PHE A CA 1
ATOM 662 C C . PHE A 1 79 ? -0.559 -8.193 -15.075 1.00 67.19 79 PHE A C 1
ATOM 664 O O . PHE A 1 79 ? -0.121 -7.479 -14.178 1.00 67.19 79 PHE A O 1
ATOM 671 N N . TYR A 1 80 ? -0.593 -9.522 -14.969 1.00 69.12 80 TYR A N 1
ATOM 672 C CA . TYR A 1 80 ? -0.106 -10.260 -13.814 1.00 69.12 80 TYR A CA 1
ATOM 673 C C . TYR A 1 80 ? 1.208 -10.965 -14.148 1.00 69.12 80 TYR A C 1
ATOM 675 O O . TYR A 1 80 ? 1.349 -11.601 -15.190 1.00 69.12 80 TYR A O 1
ATOM 683 N N . GLN A 1 81 ? 2.161 -10.881 -13.226 1.00 73.25 81 GLN A N 1
ATOM 684 C CA . GLN A 1 81 ? 3.423 -11.607 -13.291 1.00 73.25 81 GLN A CA 1
ATOM 685 C C . GLN A 1 81 ? 3.394 -12.707 -12.224 1.00 73.25 81 GLN A C 1
ATOM 687 O O . GLN A 1 81 ? 3.634 -12.439 -11.051 1.00 73.25 81 GLN A O 1
ATOM 692 N N . LEU A 1 82 ? 3.055 -13.939 -12.624 1.00 76.75 82 LEU A N 1
ATOM 693 C CA . LEU A 1 82 ? 2.983 -15.104 -11.720 1.00 76.75 82 LEU A CA 1
ATOM 694 C C . LEU A 1 82 ? 4.323 -15.836 -11.585 1.00 76.75 82 LEU A C 1
ATOM 696 O O . LEU A 1 82 ? 4.491 -16.661 -10.690 1.00 76.75 82 LEU A O 1
ATOM 700 N N . VAL A 1 83 ? 5.270 -15.568 -12.486 1.00 78.88 83 VAL A N 1
ATOM 701 C CA . VAL A 1 83 ? 6.578 -16.222 -12.472 1.00 78.88 83 VAL A CA 1
ATOM 702 C C . VAL A 1 83 ? 7.458 -15.540 -11.420 1.00 78.88 83 VAL A C 1
ATOM 704 O O . VAL A 1 83 ? 7.763 -14.350 -11.563 1.00 78.88 83 VAL A O 1
ATOM 707 N N . PRO A 1 84 ? 7.898 -16.259 -10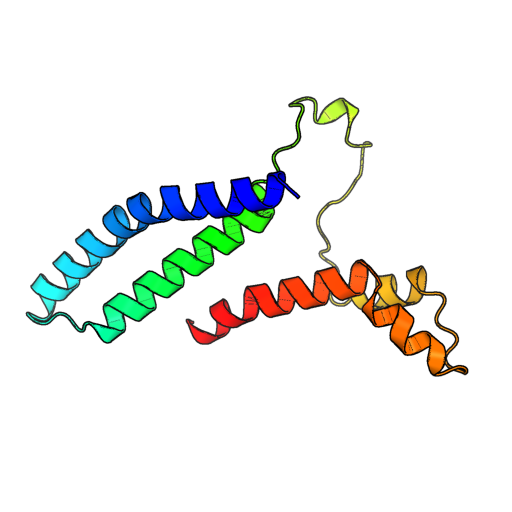.370 1.00 74.81 84 PRO A N 1
ATOM 708 C CA . PRO A 1 84 ? 8.757 -15.675 -9.352 1.00 74.81 84 PRO A CA 1
ATOM 709 C C . PRO A 1 84 ? 10.098 -15.252 -9.967 1.00 74.81 84 PRO A C 1
ATOM 711 O O . PRO A 1 84 ? 10.616 -15.902 -10.875 1.00 74.81 84 PRO A O 1
ATOM 714 N N . PHE A 1 85 ? 10.657 -14.144 -9.475 1.00 76.81 85 PHE A N 1
ATOM 715 C CA . PHE A 1 85 ? 11.938 -13.569 -9.922 1.00 76.81 85 PHE A CA 1
ATOM 716 C C . PHE A 1 85 ? 12.019 -13.153 -11.401 1.00 76.81 85 PHE A C 1
ATOM 718 O O . PHE A 1 85 ? 13.102 -12.819 -11.883 1.00 76.81 85 PHE A O 1
ATOM 725 N N . ASN A 1 86 ? 10.898 -13.100 -12.129 1.00 78.62 86 ASN A N 1
ATOM 726 C CA . ASN A 1 86 ? 10.911 -12.665 -13.528 1.00 78.62 86 ASN A CA 1
ATOM 727 C C . ASN A 1 86 ? 11.341 -11.192 -13.682 1.00 78.62 86 ASN A C 1
ATOM 729 O O . ASN A 1 86 ? 11.966 -10.840 -14.673 1.00 78.62 86 ASN A O 1
ATOM 733 N N . PHE A 1 87 ? 11.150 -10.372 -12.638 1.00 75.06 87 PHE A N 1
ATOM 734 C CA . PHE A 1 87 ? 11.654 -8.995 -12.586 1.00 75.06 87 PHE A CA 1
ATOM 735 C C . PHE A 1 87 ? 13.173 -8.902 -12.818 1.00 75.06 87 PHE A C 1
ATOM 737 O O . PHE A 1 87 ? 13.643 -7.937 -13.406 1.00 75.06 87 PHE A O 1
ATOM 744 N N . ILE A 1 88 ? 13.954 -9.910 -12.402 1.00 73.81 88 ILE A N 1
ATOM 745 C CA . ILE A 1 88 ? 15.409 -9.944 -12.626 1.00 73.81 88 ILE A CA 1
ATOM 746 C C . ILE A 1 88 ? 15.699 -10.126 -14.118 1.00 73.81 88 ILE A C 1
ATOM 748 O O . ILE A 1 88 ? 16.575 -9.462 -14.668 1.00 73.81 88 ILE A O 1
ATOM 752 N N . LYS A 1 89 ? 14.944 -11.007 -14.785 1.00 73.19 89 LYS A N 1
ATOM 753 C CA . LYS A 1 89 ? 15.073 -11.242 -16.228 1.00 73.19 89 LYS A CA 1
ATOM 754 C C . LYS A 1 89 ? 14.669 -10.004 -17.021 1.00 73.19 89 LYS A C 1
ATOM 756 O O . LYS A 1 89 ? 15.367 -9.660 -17.969 1.00 73.19 89 LYS A O 1
ATOM 761 N N . ASP A 1 90 ? 13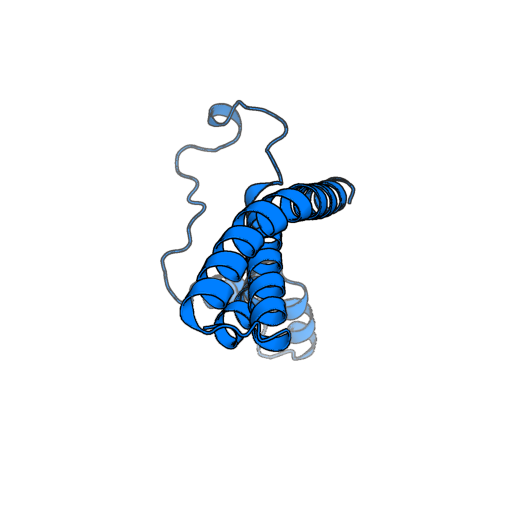.608 -9.322 -16.595 1.00 73.38 90 ASP A N 1
ATOM 762 C CA . ASP A 1 90 ? 13.148 -8.077 -17.212 1.00 73.38 90 ASP A CA 1
ATOM 763 C C . ASP A 1 90 ? 14.208 -6.971 -17.074 1.00 73.38 90 ASP A C 1
ATOM 765 O O . ASP A 1 90 ? 14.579 -6.358 -18.072 1.00 73.38 90 ASP A O 1
ATOM 769 N N . ILE A 1 91 ? 14.809 -6.801 -15.888 1.00 72.56 91 ILE A N 1
ATOM 770 C CA . ILE A 1 91 ? 15.913 -5.847 -15.673 1.00 72.56 91 ILE A CA 1
ATOM 771 C C . ILE A 1 91 ? 17.109 -6.156 -16.586 1.00 72.56 91 ILE A C 1
ATOM 773 O O . ILE A 1 91 ? 17.655 -5.251 -17.217 1.00 72.56 91 ILE A O 1
ATOM 777 N N . ILE A 1 92 ? 17.525 -7.422 -16.683 1.00 70.88 92 ILE A N 1
ATOM 778 C CA . ILE A 1 92 ? 18.674 -7.819 -17.516 1.00 70.88 92 ILE A CA 1
ATOM 779 C C . ILE A 1 92 ? 18.381 -7.586 -19.005 1.00 70.88 92 ILE A C 1
ATOM 781 O O . ILE A 1 92 ? 19.264 -7.140 -19.741 1.00 70.88 92 ILE A O 1
ATOM 785 N N . LYS A 1 93 ? 17.150 -7.872 -19.443 1.00 68.44 93 LYS A N 1
ATOM 786 C CA . LYS A 1 93 ? 16.722 -7.755 -20.841 1.00 68.44 93 LYS A CA 1
ATOM 787 C C . LYS A 1 93 ? 16.567 -6.301 -21.287 1.00 68.44 93 LYS A C 1
ATOM 789 O O . LYS A 1 93 ? 16.984 -5.978 -22.395 1.00 68.44 93 LYS A O 1
ATOM 794 N N . GLU A 1 94 ? 15.998 -5.442 -20.445 1.00 65.94 94 GLU A N 1
ATOM 795 C CA . GLU A 1 94 ? 15.756 -4.031 -20.779 1.00 65.94 94 GLU A CA 1
ATOM 796 C C . GLU A 1 94 ? 17.039 -3.191 -20.689 1.00 65.94 94 GLU A C 1
ATOM 798 O O . GLU A 1 94 ? 17.274 -2.324 -21.525 1.00 65.94 94 GLU A O 1
ATOM 803 N N . THR A 1 95 ? 17.930 -3.491 -19.738 1.00 61.44 95 THR A N 1
ATOM 804 C CA . THR A 1 95 ? 19.053 -2.584 -19.440 1.00 61.44 95 THR A CA 1
ATOM 805 C C . THR A 1 95 ? 20.278 -2.779 -20.347 1.00 61.44 95 THR A C 1
ATOM 807 O O . THR A 1 95 ? 21.217 -1.985 -20.283 1.00 61.44 95 THR A O 1
ATOM 810 N N . SER A 1 96 ? 20.334 -3.803 -21.211 1.00 60.91 96 SER A N 1
ATOM 811 C CA . SER A 1 96 ? 21.541 -4.125 -22.010 1.00 60.91 96 SER A CA 1
ATOM 812 C C . SER A 1 96 ? 22.835 -4.065 -21.166 1.00 60.91 96 SER A C 1
ATOM 814 O O . SER A 1 96 ? 23.820 -3.424 -21.532 1.00 60.91 96 SER A O 1
ATOM 816 N N . VAL A 1 97 ? 22.802 -4.650 -19.959 1.00 57.09 97 VAL A N 1
ATOM 817 C CA . VAL A 1 97 ? 23.873 -4.483 -18.964 1.00 57.09 97 VAL A CA 1
ATOM 818 C C . VAL A 1 97 ? 25.169 -5.109 -19.475 1.00 57.09 97 VAL A C 1
ATOM 820 O O . VAL A 1 97 ? 25.292 -6.328 -19.577 1.00 57.09 97 VAL A O 1
ATOM 823 N N . VAL A 1 98 ? 26.174 -4.277 -19.732 1.00 57.62 98 VAL A N 1
ATOM 824 C CA . VAL A 1 98 ? 27.547 -4.730 -19.966 1.00 57.62 98 VAL A CA 1
ATOM 825 C C . VAL A 1 98 ? 28.221 -4.907 -18.600 1.00 57.62 98 VAL A C 1
ATOM 827 O O . VAL A 1 98 ? 28.626 -3.920 -17.985 1.00 57.62 98 VAL A O 1
ATOM 830 N N . LEU A 1 99 ? 28.342 -6.155 -18.113 1.00 59.22 99 LEU A N 1
ATOM 831 C CA . LEU A 1 99 ? 28.975 -6.485 -16.814 1.00 59.22 99 LEU A CA 1
ATOM 832 C C . LEU A 1 99 ? 30.401 -5.923 -16.666 1.00 59.22 99 LEU A C 1
ATOM 834 O O . LEU A 1 99 ? 30.878 -5.722 -15.552 1.00 59.22 99 LEU A O 1
ATOM 838 N N . SER A 1 100 ? 31.076 -5.665 -17.785 1.00 61.03 100 SER A N 1
ATOM 839 C CA . SER A 1 100 ? 32.447 -5.163 -17.859 1.00 61.03 100 SER A CA 1
ATOM 840 C C . SER A 1 100 ? 32.590 -3.651 -17.650 1.00 61.03 100 SER A C 1
ATOM 842 O O . SER A 1 100 ? 33.720 -3.192 -17.496 1.00 61.03 100 SER A O 1
ATOM 844 N N . ASN A 1 101 ? 31.503 -2.865 -17.606 1.00 58.22 101 ASN A N 1
ATOM 845 C CA . ASN A 1 101 ? 31.590 -1.429 -17.322 1.00 58.22 101 ASN A CA 1
ATOM 846 C C . ASN A 1 101 ? 30.720 -1.020 -16.115 1.00 58.22 101 ASN A C 1
ATOM 848 O O . ASN A 1 101 ? 29.492 -0.937 -16.246 1.00 58.22 101 ASN A O 1
ATOM 852 N N . PRO A 1 102 ? 31.330 -0.695 -14.955 1.00 63.47 102 PRO A N 1
ATOM 853 C CA . PRO A 1 102 ? 30.601 -0.392 -13.728 1.00 63.47 102 PRO A CA 1
ATOM 854 C C . PRO A 1 102 ? 29.780 0.905 -13.787 1.00 63.47 102 PRO A C 1
ATOM 856 O O . PRO A 1 102 ? 28.844 1.073 -13.006 1.00 63.47 102 PRO A O 1
ATOM 859 N N . ALA A 1 103 ? 30.050 1.797 -14.746 1.00 65.56 103 ALA A N 1
ATOM 860 C CA . ALA A 1 103 ? 29.224 2.986 -14.971 1.00 65.56 103 ALA A CA 1
ATOM 861 C C . ALA A 1 103 ? 27.779 2.639 -15.393 1.00 65.56 103 ALA A C 1
ATOM 863 O O . ALA A 1 103 ? 26.862 3.443 -15.212 1.00 65.56 103 ALA A O 1
ATOM 864 N N . THR A 1 104 ? 27.551 1.428 -15.913 1.00 65.25 104 THR A N 1
ATOM 865 C CA . THR A 1 104 ? 26.232 0.957 -16.363 1.00 65.25 104 THR A CA 1
ATOM 866 C C . THR A 1 104 ? 25.315 0.577 -15.192 1.00 65.25 104 THR A C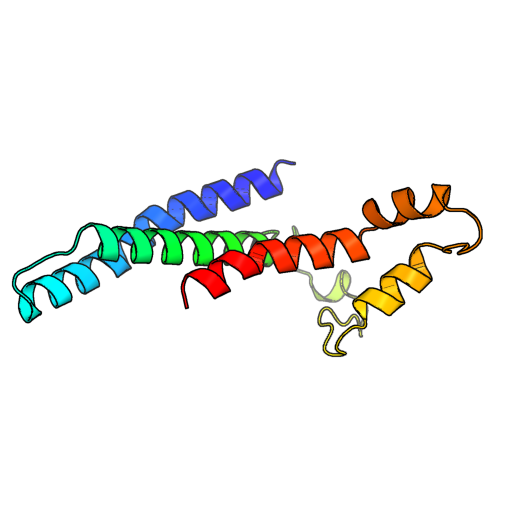 1
ATOM 868 O O . THR A 1 104 ? 24.096 0.633 -15.339 1.00 65.25 104 THR A O 1
ATOM 871 N N . TYR A 1 105 ? 25.851 0.284 -13.998 1.00 68.38 105 TYR A N 1
ATOM 872 C CA . TYR A 1 105 ? 25.031 -0.075 -12.828 1.00 68.38 105 TYR A CA 1
ATOM 873 C C . TYR A 1 105 ? 24.126 1.071 -12.357 1.00 68.38 105 TYR A C 1
ATOM 875 O O . TYR A 1 105 ? 23.012 0.834 -11.899 1.00 68.38 105 TYR A O 1
ATOM 883 N N . LEU A 1 106 ? 24.546 2.327 -12.540 1.00 67.75 106 LEU A N 1
ATOM 884 C CA . LEU A 1 106 ? 23.705 3.487 -12.226 1.00 67.75 106 LEU A CA 1
ATOM 885 C C . LEU A 1 106 ? 22.495 3.616 -13.161 1.00 67.75 106 LEU A C 1
ATOM 887 O O . LEU A 1 106 ? 21.507 4.249 -12.787 1.00 67.75 106 LEU A O 1
ATOM 891 N N . ARG A 1 107 ? 22.547 3.023 -14.364 1.00 69.25 107 ARG A N 1
ATOM 892 C CA . ARG A 1 107 ? 21.395 2.986 -15.277 1.00 69.25 107 ARG A CA 1
ATOM 893 C C . ARG A 1 107 ? 20.329 2.010 -14.795 1.00 69.25 107 ARG A C 1
ATOM 895 O O . ARG A 1 107 ? 19.164 2.372 -14.848 1.00 69.25 107 ARG A O 1
ATOM 902 N N . ILE A 1 108 ? 20.720 0.877 -14.202 1.00 69.88 108 ILE A N 1
ATOM 903 C CA . ILE A 1 108 ? 19.789 -0.112 -13.626 1.00 69.88 108 ILE A CA 1
ATOM 904 C C . ILE A 1 108 ? 18.852 0.533 -12.592 1.00 69.88 108 ILE A C 1
ATOM 906 O O . ILE A 1 108 ? 17.663 0.237 -12.565 1.00 69.88 108 ILE A O 1
ATOM 910 N N . LEU A 1 109 ? 19.354 1.468 -11.777 1.00 69.19 109 LEU A N 1
ATOM 911 C CA . LEU A 1 109 ? 18.545 2.165 -10.766 1.00 69.19 109 LEU A CA 1
ATOM 912 C C . LEU A 1 109 ? 17.463 3.085 -11.360 1.00 69.19 109 LEU A C 1
ATOM 914 O O . LEU A 1 109 ? 16.542 3.477 -10.646 1.00 69.19 109 LEU A O 1
ATOM 918 N N . LYS A 1 110 ? 17.573 3.453 -12.642 1.00 71.62 110 LYS A N 1
ATOM 919 C CA . LYS A 1 110 ? 16.593 4.290 -13.350 1.00 71.62 110 LYS A CA 1
ATOM 920 C C . LYS A 1 110 ? 15.589 3.476 -14.168 1.00 71.62 110 LYS A C 1
ATOM 922 O O . LYS A 1 110 ? 14.660 4.066 -14.711 1.00 71.62 110 LYS A O 1
ATOM 927 N N . GLU A 1 111 ? 15.764 2.162 -14.258 1.00 76.25 111 GLU A N 1
ATOM 928 C CA . GLU A 1 111 ? 14.921 1.307 -15.089 1.00 76.25 111 GLU A CA 1
ATOM 929 C C . GLU A 1 111 ? 13.546 1.073 -14.452 1.00 76.25 111 GLU A C 1
ATOM 931 O O . GLU A 1 111 ? 13.447 0.857 -13.235 1.00 76.25 111 GLU A O 1
ATOM 936 N N . PRO A 1 112 ? 12.466 1.072 -15.253 1.00 73.25 112 PRO A N 1
ATOM 937 C CA . PRO A 1 112 ? 11.106 0.970 -14.745 1.00 73.25 112 PRO A CA 1
ATOM 938 C C . PRO A 1 112 ? 10.865 -0.375 -14.051 1.00 73.25 112 PRO A C 1
ATOM 940 O O . PRO A 1 112 ? 10.197 -0.407 -13.019 1.00 73.25 112 PRO A O 1
ATOM 943 N N . ALA A 1 113 ? 11.466 -1.465 -14.543 1.00 74.69 113 ALA A N 1
ATOM 944 C CA . ALA A 1 113 ? 11.363 -2.790 -13.930 1.00 74.69 113 ALA A CA 1
ATOM 945 C C . ALA A 1 113 ? 11.978 -2.835 -12.516 1.00 74.69 113 ALA A C 1
ATOM 947 O O . ALA A 1 113 ? 11.397 -3.424 -11.601 1.00 74.69 113 ALA A O 1
ATOM 948 N N . PHE A 1 114 ? 13.122 -2.169 -12.313 1.00 80.19 114 PHE A N 1
ATOM 949 C CA . PHE A 1 114 ? 13.749 -2.057 -10.995 1.00 80.19 114 PHE A CA 1
ATOM 950 C C . PHE A 1 114 ? 12.919 -1.174 -10.062 1.00 80.19 114 PHE A C 1
ATOM 952 O O . PHE A 1 114 ? 12.616 -1.586 -8.942 1.00 80.19 114 PHE A O 1
ATOM 959 N N . LEU A 1 115 ? 12.506 0.009 -10.529 1.00 80.69 115 LEU A N 1
ATOM 960 C CA . LEU A 1 115 ? 11.694 0.936 -9.740 1.00 80.69 115 LEU A CA 1
ATOM 961 C C . LEU A 1 115 ? 10.371 0.296 -9.309 1.00 80.69 115 LEU A C 1
ATOM 963 O O . LEU A 1 115 ? 9.989 0.421 -8.149 1.00 80.69 115 LEU A O 1
ATOM 967 N N . GLN A 1 116 ? 9.700 -0.443 -10.194 1.00 80.44 116 GLN A N 1
ATOM 968 C CA . GLN A 1 116 ? 8.468 -1.160 -9.865 1.00 80.44 116 GLN A CA 1
ATOM 969 C C . GLN A 1 116 ? 8.690 -2.191 -8.752 1.00 80.44 116 GLN A C 1
ATOM 971 O O . GLN A 1 116 ? 7.944 -2.209 -7.773 1.00 80.44 116 GLN A O 1
ATOM 976 N N . ALA A 1 117 ? 9.716 -3.038 -8.876 1.00 80.62 117 ALA A N 1
ATOM 977 C CA . ALA A 1 117 ? 10.026 -4.039 -7.857 1.00 80.62 117 ALA A CA 1
ATOM 978 C C . ALA A 1 117 ? 10.398 -3.385 -6.515 1.00 80.62 117 ALA A C 1
ATOM 980 O O . ALA A 1 117 ? 9.902 -3.793 -5.464 1.00 80.62 117 ALA A O 1
ATOM 981 N N . PHE A 1 118 ? 11.220 -2.337 -6.556 1.00 84.25 118 PHE A N 1
ATOM 982 C CA . PHE A 1 118 ? 11.669 -1.598 -5.382 1.00 84.25 118 PHE A CA 1
ATOM 983 C C . PHE A 1 118 ? 10.516 -0.891 -4.658 1.00 84.25 118 PHE A C 1
ATOM 985 O O . PHE A 1 118 ? 10.359 -1.051 -3.446 1.00 84.25 118 PHE A O 1
ATOM 992 N N . PHE A 1 119 ? 9.665 -0.162 -5.385 1.00 83.75 119 PHE A N 1
ATOM 993 C CA . PHE A 1 119 ? 8.513 0.516 -4.791 1.00 83.75 119 PHE A CA 1
ATOM 994 C C . PHE A 1 119 ? 7.461 -0.465 -4.283 1.00 83.75 119 PHE A C 1
ATOM 996 O O . PHE A 1 119 ? 6.894 -0.211 -3.226 1.00 83.75 119 PHE A O 1
ATOM 1003 N N . ASN A 1 120 ? 7.242 -1.602 -4.950 1.00 84.50 120 ASN A N 1
ATOM 1004 C CA . ASN A 1 120 ? 6.356 -2.646 -4.430 1.00 84.50 120 ASN A CA 1
ATOM 1005 C C . ASN A 1 120 ? 6.906 -3.269 -3.138 1.00 84.50 120 ASN A C 1
ATOM 1007 O O . ASN A 1 120 ? 6.141 -3.514 -2.208 1.00 84.50 120 ASN A O 1
ATOM 1011 N N . ALA A 1 121 ? 8.222 -3.492 -3.048 1.00 84.00 121 ALA A N 1
ATOM 1012 C CA . ALA A 1 121 ? 8.856 -4.004 -1.834 1.00 84.00 121 ALA A CA 1
ATOM 1013 C C . ALA A 1 121 ? 8.737 -3.012 -0.666 1.00 84.00 121 ALA A C 1
ATOM 1015 O O . ALA A 1 121 ? 8.347 -3.404 0.432 1.00 84.00 121 ALA A O 1
ATOM 1016 N N . ILE A 1 122 ? 9.008 -1.724 -0.908 1.00 85.81 122 ILE A N 1
ATOM 1017 C CA . ILE A 1 122 ? 8.804 -0.659 0.088 1.00 85.81 122 ILE A CA 1
ATOM 1018 C C . ILE A 1 122 ? 7.336 -0.558 0.480 1.00 85.81 122 ILE A C 1
ATOM 1020 O O . ILE A 1 122 ? 7.035 -0.412 1.662 1.00 85.81 122 ILE A O 1
ATOM 1024 N N . LEU A 1 123 ? 6.433 -0.639 -0.499 1.00 84.88 123 LEU A N 1
ATOM 1025 C CA . LEU A 1 123 ? 5.005 -0.577 -0.254 1.00 84.88 123 LEU A CA 1
ATOM 1026 C C . LEU A 1 123 ? 4.593 -1.719 0.657 1.00 84.88 123 LEU A C 1
ATOM 1028 O O . LEU A 1 123 ? 3.903 -1.423 1.604 1.00 84.88 123 LEU A O 1
ATOM 1032 N N . LEU A 1 124 ? 5.050 -2.957 0.452 1.00 83.25 124 LEU A N 1
ATOM 1033 C CA . LEU A 1 124 ? 4.678 -4.115 1.278 1.00 83.25 124 LEU A CA 1
ATOM 1034 C C . LEU A 1 124 ? 5.396 -4.196 2.636 1.00 83.25 124 LEU A C 1
ATOM 1036 O O . LEU A 1 124 ? 4.950 -4.933 3.514 1.00 83.25 124 LEU A O 1
ATOM 1040 N N . LEU A 1 125 ? 6.485 -3.456 2.842 1.00 84.19 125 LEU A N 1
ATOM 1041 C CA . LEU A 1 125 ? 7.285 -3.527 4.068 1.00 84.19 125 LEU A CA 1
ATOM 1042 C C . LEU A 1 125 ? 6.460 -3.236 5.341 1.00 84.19 125 LEU A C 1
ATOM 1044 O O . LEU A 1 125 ? 6.510 -4.058 6.259 1.00 84.19 125 LEU A O 1
ATOM 1048 N N . PRO A 1 126 ? 5.650 -2.158 5.428 1.00 79.12 126 PRO A N 1
ATOM 1049 C CA . PRO A 1 126 ? 4.818 -1.904 6.600 1.00 79.12 126 PRO A CA 1
ATOM 1050 C C . PRO A 1 126 ? 3.845 -3.046 6.886 1.00 79.12 126 PRO A C 1
ATOM 1052 O O . PRO A 1 126 ? 3.636 -3.374 8.049 1.00 79.12 126 PRO A O 1
ATOM 1055 N N . MET A 1 127 ? 3.297 -3.699 5.853 1.00 80.69 127 MET A N 1
ATOM 1056 C CA . MET A 1 127 ? 2.414 -4.853 6.041 1.00 80.69 127 MET A CA 1
ATOM 1057 C C . MET A 1 127 ? 3.100 -5.966 6.839 1.00 80.69 127 MET A C 1
ATOM 1059 O O . MET A 1 127 ? 2.461 -6.544 7.708 1.00 80.69 127 MET A O 1
ATOM 1063 N N . GLY A 1 128 ? 4.391 -6.217 6.599 1.00 79.00 128 GLY A N 1
ATOM 1064 C CA . GLY A 1 128 ? 5.175 -7.193 7.361 1.00 79.00 128 GLY A CA 1
ATOM 1065 C C . GLY A 1 128 ? 5.550 -6.754 8.781 1.00 79.00 128 GLY A C 1
ATOM 1066 O O . GLY A 1 128 ? 5.844 -7.607 9.603 1.00 79.00 128 GLY A O 1
ATOM 1067 N N . ILE A 1 129 ? 5.547 -5.452 9.085 1.00 80.88 129 ILE A N 1
ATOM 1068 C CA . ILE A 1 129 ? 5.784 -4.944 10.451 1.00 80.88 129 ILE A CA 1
ATOM 1069 C C . ILE A 1 129 ? 4.505 -5.020 11.297 1.00 80.88 129 ILE A C 1
ATOM 1071 O O . ILE A 1 129 ? 4.576 -5.192 12.512 1.00 80.88 129 ILE A O 1
ATOM 1075 N N . TYR A 1 130 ? 3.340 -4.835 10.671 1.00 79.19 130 TYR A N 1
ATOM 1076 C CA . TYR A 1 130 ? 2.051 -4.825 11.365 1.00 79.19 130 TYR A CA 1
ATOM 1077 C C . TYR A 1 130 ? 1.461 -6.224 11.628 1.00 79.19 130 TYR A C 1
ATOM 1079 O O . TYR A 1 130 ? 0.634 -6.342 12.535 1.00 79.19 130 TYR A O 1
ATOM 1087 N N . LEU A 1 131 ? 1.839 -7.237 10.835 1.00 73.38 131 LEU A N 1
ATOM 1088 C CA . LEU A 1 131 ? 1.429 -8.648 10.963 1.00 73.38 131 LEU A CA 1
ATOM 1089 C C . LEU A 1 131 ? 2.343 -9.420 11.920 1.00 73.38 131 LEU A C 1
ATOM 1091 O O . LEU A 1 131 ? 1.786 -10.176 12.747 1.00 73.38 131 LEU A O 1
#

Radius of gyration: 20.84 Å; chains: 1; bounding box: 49×32×58 Å

Secondary structure (DSSP, 8-state):
-HHHHHHHHHHHHHHHHHHHHHHHHHHHHHHHHHS---HHHHHHHHHHHHHHHHHHHHHH-S--SSS-HHHHS-TT------STTHHHHHHHHHHT--TT-GGGHHHHTT-HHHHHHHHHHHHHHHHHHH-

Sequence (131 aa):
MSVYFQSIFTAFATFLVLAFALTVPFLIYQYRKYNYINKFRALILYSFLYYCLVAFYLIILPLPPTRDTCSWIPAGRQFYQLVPFNFIKDIIKETSVVLSNPATYLRILKEPAFLQAFFNAILLLPMGIYL